Protein AF-A0A0F9LD50-F1 (afdb_monomer)

InterPro domains:
  IPR001753 Enoyl-CoA hydratase/isomerase-like domain [PF00378] (9-49)
  IPR029045 ClpP/crotonase-like domain superfamily [SSF52096] (1-49)

Structure (mmCIF, N/CA/C/O backbone):
data_AF-A0A0F9LD50-F1
#
_entry.id   AF-A0A0F9LD50-F1
#
loop_
_atom_site.group_PDB
_atom_site.id
_atom_site.type_symbol
_atom_site.label_atom_id
_atom_site.label_alt_id
_atom_site.label_comp_id
_atom_site.label_asym_id
_atom_site.label_entity_id
_atom_site.label_seq_id
_atom_site.pdbx_PDB_ins_code
_atom_site.Cartn_x
_atom_site.Cartn_y
_atom_site.Cartn_z
_atom_site.occupancy
_atom_site.B_iso_or_equiv
_atom_site.auth_seq_id
_atom_site.auth_comp_id
_atom_site.auth_asym_id
_atom_site.auth_atom_id
_atom_site.pdbx_PDB_model_num
ATOM 1 N N . MET A 1 1 ? -5.523 -0.020 -11.272 1.00 58.28 1 MET A N 1
ATOM 2 C CA . MET A 1 1 ? -6.316 -0.923 -10.410 1.00 58.28 1 MET A CA 1
ATOM 3 C C . MET A 1 1 ? -7.047 -0.067 -9.391 1.00 58.28 1 MET A C 1
ATOM 5 O O . MET A 1 1 ? -6.456 0.901 -8.929 1.00 58.28 1 MET A O 1
ATOM 9 N N . ASN A 1 2 ? -8.324 -0.346 -9.126 1.00 72.56 2 ASN A N 1
ATOM 10 C CA .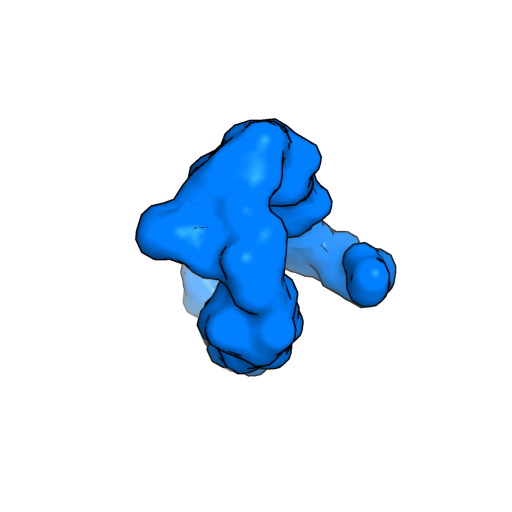 ASN A 1 2 ? -9.096 0.393 -8.127 1.00 72.56 2 ASN A CA 1
ATOM 11 C C . ASN A 1 2 ? -9.111 -0.451 -6.852 1.00 72.56 2 ASN A C 1
ATOM 13 O O . ASN A 1 2 ? -9.612 -1.572 -6.885 1.00 72.56 2 ASN A O 1
ATOM 17 N N . TYR A 1 3 ? -8.514 0.057 -5.782 1.00 85.81 3 TYR A N 1
ATOM 18 C CA . TYR A 1 3 ? -8.429 -0.634 -4.500 1.00 85.81 3 TYR A CA 1
ATOM 19 C C . TYR A 1 3 ? -9.348 0.053 -3.492 1.00 85.81 3 TYR A C 1
ATOM 21 O O . TYR A 1 3 ? -9.486 1.278 -3.516 1.00 85.81 3 TYR A O 1
ATOM 29 N N . ASP A 1 4 ? -9.966 -0.720 -2.602 1.00 84.69 4 ASP A N 1
ATOM 30 C CA . ASP A 1 4 ? -10.917 -0.178 -1.627 1.00 84.69 4 ASP A CA 1
ATOM 31 C C . ASP A 1 4 ? -10.227 0.319 -0.354 1.00 84.69 4 ASP A C 1
ATOM 33 O O . ASP A 1 4 ? -10.739 1.208 0.333 1.00 84.69 4 ASP A O 1
ATOM 37 N N . THR A 1 5 ? -9.084 -0.275 0.007 1.00 86.50 5 THR A N 1
ATOM 38 C CA . THR A 1 5 ? -8.418 -0.007 1.291 1.00 86.50 5 THR A CA 1
ATOM 39 C C . THR A 1 5 ? -7.021 0.584 1.166 1.00 86.50 5 THR A C 1
ATOM 41 O O . THR A 1 5 ? -6.482 1.084 2.160 1.00 86.50 5 THR A O 1
ATOM 44 N N . ILE A 1 6 ? -6.451 0.583 -0.037 1.00 90.19 6 ILE A N 1
ATOM 45 C CA . ILE A 1 6 ? -5.138 1.158 -0.332 1.00 90.19 6 ILE A CA 1
ATOM 46 C C . ILE A 1 6 ? -5.213 2.142 -1.503 1.00 90.19 6 ILE A C 1
ATOM 48 O O . ILE A 1 6 ? -6.126 2.112 -2.319 1.00 90.19 6 ILE A O 1
ATOM 52 N N . LEU A 1 7 ? -4.235 3.031 -1.583 1.00 90.12 7 LEU A N 1
ATOM 53 C CA . LEU A 1 7 ? -3.998 3.929 -2.703 1.00 90.12 7 LEU A CA 1
ATOM 54 C C . LEU A 1 7 ? -2.613 3.613 -3.250 1.00 90.12 7 LEU A C 1
ATOM 56 O O . LEU A 1 7 ? -1.658 3.536 -2.480 1.00 90.12 7 LEU A O 1
ATOM 60 N N . VAL A 1 8 ? -2.509 3.432 -4.561 1.00 88.06 8 VAL A N 1
ATOM 61 C CA . VAL A 1 8 ? -1.237 3.176 -5.238 1.00 88.06 8 VAL A CA 1
ATOM 62 C C . VAL A 1 8 ? -0.950 4.361 -6.145 1.00 88.06 8 VAL A C 1
ATOM 64 O O . VAL A 1 8 ? -1.733 4.664 -7.044 1.00 88.06 8 VAL A O 1
ATOM 67 N N . GLU A 1 9 ? 0.154 5.048 -5.883 1.00 87.75 9 GLU A N 1
ATOM 68 C CA . GLU A 1 9 ? 0.646 6.157 -6.690 1.00 87.75 9 GLU A CA 1
ATOM 69 C C . GLU A 1 9 ? 1.998 5.792 -7.292 1.00 87.75 9 GLU A C 1
ATOM 71 O O . GLU A 1 9 ? 2.924 5.401 -6.587 1.00 87.75 9 GLU A O 1
ATOM 76 N N . GLU A 1 10 ? 2.143 5.986 -8.595 1.00 84.56 10 GLU A N 1
ATOM 77 C CA . GLU A 1 10 ? 3.400 5.752 -9.297 1.00 84.56 10 GLU A CA 1
ATOM 78 C C . GLU A 1 10 ? 4.023 7.107 -9.642 1.00 84.56 10 GLU A C 1
ATOM 80 O O . GLU A 1 10 ? 3.491 7.870 -10.454 1.00 84.56 10 GLU A O 1
ATOM 85 N N . LYS A 1 11 ? 5.149 7.450 -9.009 1.00 83.12 11 LYS A N 1
ATOM 86 C CA . LYS A 1 11 ? 5.898 8.679 -9.304 1.00 83.12 11 LYS A CA 1
ATOM 87 C C . LYS A 1 11 ? 7.297 8.349 -9.795 1.00 83.12 11 LYS A C 1
ATOM 89 O O . LYS A 1 11 ? 8.193 8.020 -9.021 1.00 83.12 11 LYS A O 1
ATOM 94 N N . LYS A 1 12 ? 7.506 8.565 -11.098 1.00 80.94 12 LYS A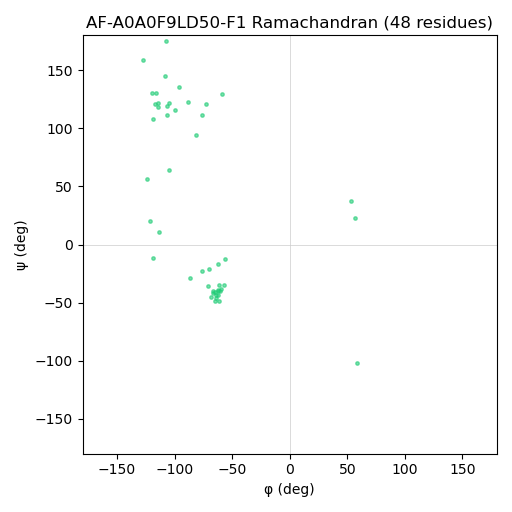 N 1
ATOM 95 C CA . LYS A 1 12 ? 8.761 8.287 -11.812 1.00 80.94 12 LYS A CA 1
ATOM 96 C C . LYS A 1 12 ? 9.145 6.812 -11.679 1.00 80.94 12 LYS A C 1
ATOM 98 O O . LYS A 1 12 ? 8.562 5.992 -12.367 1.00 80.94 12 LYS A O 1
ATOM 103 N N . ALA A 1 13 ? 10.096 6.514 -10.797 1.00 82.81 13 ALA A N 1
ATOM 104 C CA . ALA A 1 13 ? 10.600 5.173 -10.534 1.00 82.81 13 ALA A CA 1
ATOM 105 C C . ALA A 1 13 ? 10.260 4.675 -9.121 1.00 82.81 13 ALA A C 1
ATOM 107 O O . ALA A 1 13 ? 10.811 3.675 -8.684 1.00 82.81 13 ALA A O 1
ATOM 108 N N . ILE A 1 14 ? 9.392 5.390 -8.398 1.00 82.88 14 ILE A N 1
ATOM 109 C CA . ILE A 1 14 ? 8.979 5.052 -7.037 1.00 82.88 14 ILE A CA 1
ATOM 110 C C . ILE A 1 14 ? 7.478 4.765 -7.052 1.00 82.88 14 ILE A C 1
ATOM 112 O O . ILE A 1 14 ? 6.678 5.632 -7.412 1.00 82.88 14 ILE A O 1
ATOM 116 N N . GLY A 1 15 ? 7.111 3.554 -6.643 1.00 87.69 15 GLY A N 1
ATOM 117 C CA . GLY A 1 15 ? 5.740 3.189 -6.307 1.00 87.69 15 GLY A CA 1
ATOM 118 C C . GLY A 1 15 ? 5.466 3.485 -4.836 1.00 87.69 15 GLY A C 1
ATOM 119 O O . GLY A 1 15 ? 6.158 2.973 -3.960 1.00 87.69 15 GLY A O 1
ATOM 120 N N . THR A 1 16 ? 4.462 4.305 -4.557 1.00 88.06 16 THR A N 1
ATOM 121 C CA . THR A 1 16 ? 4.004 4.616 -3.203 1.00 88.06 16 THR A CA 1
ATOM 122 C C . THR A 1 16 ? 2.680 3.911 -2.961 1.00 88.06 16 THR A C 1
ATOM 124 O O . THR A 1 16 ? 1.691 4.203 -3.631 1.00 88.06 16 THR A O 1
ATOM 127 N N . ILE A 1 17 ? 2.641 3.020 -1.970 1.00 89.56 17 ILE A N 1
ATOM 128 C CA . ILE A 1 17 ? 1.397 2.407 -1.501 1.00 89.56 17 ILE A CA 1
ATOM 129 C C . ILE A 1 17 ? 1.005 3.043 -0.168 1.00 89.56 17 ILE A C 1
ATOM 131 O O . ILE A 1 17 ? 1.758 2.999 0.803 1.00 89.56 17 ILE A O 1
ATOM 135 N N . THR A 1 18 ? -0.191 3.621 -0.113 1.00 90.38 18 THR A N 1
ATOM 136 C CA . THR A 1 18 ? -0.753 4.256 1.081 1.00 90.38 18 THR A CA 1
ATOM 137 C C . THR A 1 18 ? -1.973 3.480 1.551 1.00 90.38 18 THR A C 1
ATOM 139 O O . THR A 1 18 ? -2.951 3.352 0.824 1.00 90.38 18 THR A O 1
ATOM 142 N N . ILE A 1 19 ? -1.965 2.996 2.791 1.00 90.44 19 ILE A N 1
ATOM 143 C CA . ILE A 1 19 ? -3.145 2.356 3.385 1.00 90.44 19 ILE A CA 1
ATOM 144 C C . ILE A 1 19 ? -4.135 3.454 3.782 1.00 90.44 19 ILE A C 1
ATOM 146 O O . ILE A 1 19 ? -3.880 4.215 4.715 1.00 90.44 19 ILE A O 1
ATOM 150 N N . ASN A 1 20 ? -5.272 3.536 3.092 1.00 84.94 20 ASN A N 1
ATOM 151 C CA . ASN A 1 20 ? -6.280 4.571 3.308 1.00 84.94 20 ASN A CA 1
ATOM 152 C C . ASN A 1 20 ? -7.489 4.010 4.063 1.00 84.94 20 ASN A C 1
ATOM 154 O O . ASN A 1 20 ? -8.610 3.954 3.555 1.00 84.94 20 ASN A O 1
ATOM 158 N N . ARG A 1 21 ? -7.262 3.579 5.311 1.00 84.50 21 ARG A N 1
ATOM 159 C CA . ARG A 1 21 ? -8.303 2.971 6.155 1.00 84.50 21 ARG A CA 1
ATOM 160 C C . ARG A 1 21 ? -8.470 3.700 7.501 1.00 84.50 21 ARG A C 1
ATOM 162 O O . ARG A 1 21 ? -8.432 3.063 8.562 1.00 84.50 21 ARG A O 1
ATOM 169 N N . PRO A 1 22 ? -8.738 5.024 7.492 1.00 85.12 22 PRO A N 1
ATOM 170 C CA . PRO A 1 22 ? -8.734 5.860 8.697 1.00 85.12 22 PRO A CA 1
ATOM 171 C C . PRO A 1 22 ? -9.770 5.419 9.739 1.00 85.12 22 PRO A C 1
ATOM 173 O O . PRO A 1 22 ? -9.491 5.416 10.935 1.00 85.12 22 PRO A O 1
ATOM 176 N N . LYS A 1 23 ? -10.942 4.932 9.300 1.00 83.06 23 LYS A N 1
ATOM 177 C CA . LYS A 1 23 ? -12.014 4.432 10.188 1.00 83.06 23 LYS A CA 1
ATOM 178 C C . LYS A 1 23 ? -11.615 3.216 11.032 1.00 83.06 23 LYS A C 1
ATOM 180 O O . LYS A 1 23 ? -12.328 2.857 11.965 1.00 83.06 23 LYS A O 1
ATOM 185 N N . LYS A 1 24 ? -10.529 2.531 10.674 1.00 85.81 24 LYS A N 1
ATOM 186 C CA . LYS A 1 24 ? -10.033 1.331 11.359 1.00 85.81 24 LYS A CA 1
ATOM 187 C C . LYS A 1 24 ? -8.605 1.523 11.865 1.00 85.81 24 LYS A C 1
ATOM 189 O O . LYS A 1 24 ? -7.927 0.529 12.085 1.00 85.81 24 LYS A O 1
ATOM 194 N N . LEU A 1 25 ? -8.153 2.774 12.022 1.00 82.62 25 LEU A N 1
ATOM 195 C CA . LEU A 1 25 ? -6.786 3.110 12.441 1.00 82.62 25 LEU A CA 1
ATOM 196 C C . LEU A 1 25 ? -5.721 2.426 11.570 1.00 82.62 25 LEU A C 1
ATOM 198 O O . LEU A 1 25 ? -4.711 1.948 12.075 1.00 82.62 25 LEU A O 1
ATOM 202 N N . ASN A 1 26 ? -5.980 2.316 10.263 1.00 80.00 26 ASN A N 1
ATOM 203 C CA . ASN A 1 26 ? -5.110 1.620 9.311 1.00 80.00 26 ASN A CA 1
ATOM 204 C C . ASN A 1 26 ? -4.823 0.151 9.672 1.00 80.00 26 ASN A C 1
ATOM 206 O O . ASN A 1 26 ? -3.848 -0.426 9.199 1.00 80.00 26 ASN A O 1
ATOM 210 N N . ALA A 1 27 ? -5.688 -0.480 10.477 1.00 85.38 27 ALA A N 1
ATOM 211 C CA . ALA A 1 27 ? -5.574 -1.895 10.785 1.00 85.38 27 ALA A CA 1
ATOM 212 C C . ALA A 1 27 ? -5.630 -2.726 9.498 1.00 85.38 27 ALA A C 1
ATOM 214 O O . ALA A 1 27 ? -6.556 -2.583 8.688 1.00 85.38 27 ALA A O 1
ATOM 215 N N . LEU A 1 28 ? -4.660 -3.623 9.357 1.00 86.75 28 LEU A N 1
ATOM 216 C CA . LEU A 1 28 ? -4.569 -4.572 8.257 1.00 86.75 28 LEU A CA 1
ATOM 217 C C . LEU A 1 28 ? -5.640 -5.649 8.447 1.00 86.75 28 LEU A C 1
ATOM 219 O O . LEU A 1 28 ? -5.677 -6.324 9.476 1.00 86.75 28 LEU A O 1
ATOM 223 N N . ASN A 1 29 ? -6.538 -5.801 7.474 1.00 86.06 29 ASN A N 1
ATOM 224 C CA . ASN A 1 29 ? -7.406 -6.973 7.390 1.00 86.06 29 ASN A CA 1
ATOM 225 C C . ASN A 1 29 ? -6.958 -7.866 6.224 1.00 86.06 29 ASN A C 1
ATOM 227 O O . ASN A 1 29 ? -6.069 -7.515 5.451 1.00 86.06 29 ASN A O 1
ATOM 231 N N . ARG A 1 30 ? -7.592 -9.033 6.089 1.00 88.88 30 ARG A N 1
ATOM 232 C CA . ARG A 1 30 ? -7.266 -9.990 5.023 1.00 88.88 30 ARG A CA 1
ATOM 233 C C . ARG A 1 30 ? -7.390 -9.379 3.620 1.00 88.88 30 ARG A C 1
ATOM 235 O O . ARG A 1 30 ? -6.580 -9.693 2.762 1.00 88.88 30 ARG A O 1
ATOM 242 N N . GLN A 1 31 ? -8.350 -8.474 3.423 1.00 87.69 31 GLN A N 1
ATOM 243 C CA . GLN A 1 31 ? -8.522 -7.735 2.173 1.00 87.69 31 GLN A CA 1
ATOM 244 C C . GLN A 1 31 ? -7.368 -6.752 1.929 1.00 87.69 31 GLN A C 1
ATOM 246 O O . GLN A 1 31 ? -6.811 -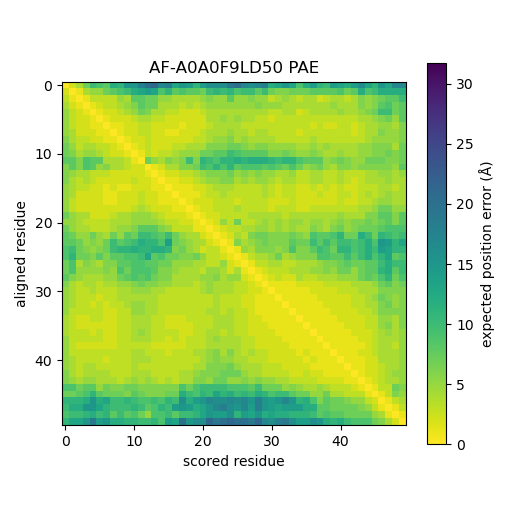6.762 0.844 1.00 87.69 31 GLN A O 1
ATOM 251 N N . THR A 1 32 ? -6.942 -5.974 2.932 1.00 88.44 32 THR A N 1
ATOM 252 C CA . THR A 1 32 ? -5.805 -5.042 2.805 1.00 88.44 32 THR A CA 1
ATOM 253 C C . THR A 1 32 ? -4.528 -5.790 2.450 1.00 88.44 32 THR A C 1
ATOM 255 O O . THR A 1 32 ? -3.744 -5.310 1.647 1.00 88.44 32 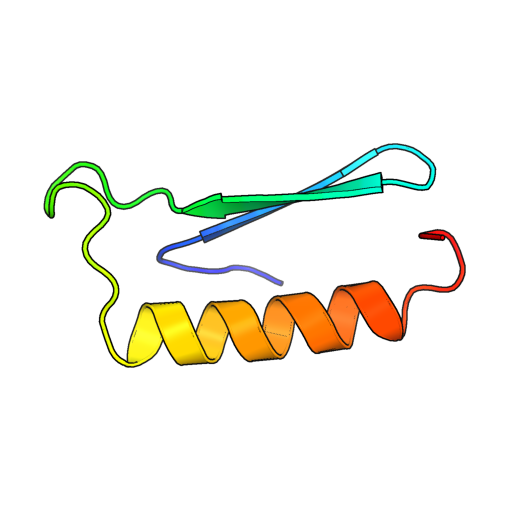THR A O 1
ATOM 258 N N . ILE A 1 33 ? -4.316 -6.970 3.043 1.00 89.62 33 ILE A N 1
ATOM 259 C CA . ILE A 1 33 ? -3.149 -7.812 2.754 1.00 89.62 33 ILE A CA 1
ATOM 260 C C . ILE A 1 33 ? -3.198 -8.343 1.317 1.00 89.62 33 ILE A C 1
ATOM 262 O O . ILE A 1 33 ? -2.170 -8.333 0.648 1.00 89.62 33 ILE A O 1
ATOM 266 N N . GLN A 1 34 ? -4.369 -8.770 0.836 1.00 91.00 34 GLN A N 1
ATOM 267 C CA . GLN A 1 34 ? -4.528 -9.211 -0.551 1.00 91.00 34 GLN A CA 1
ATOM 268 C C . GLN A 1 34 ? -4.292 -8.056 -1.529 1.00 91.00 34 GLN A C 1
ATOM 270 O O . GLN A 1 34 ? -3.481 -8.184 -2.434 1.00 91.00 34 GLN A O 1
ATOM 275 N N . GLU A 1 35 ? -4.922 -6.903 -1.291 1.00 90.25 35 GLU A N 1
ATOM 276 C CA . GLU A 1 35 ? -4.740 -5.708 -2.121 1.00 90.25 35 GLU A CA 1
ATOM 277 C C . GLU A 1 35 ? -3.277 -5.243 -2.127 1.00 90.25 35 GLU A C 1
ATOM 279 O O . GLU A 1 35 ? -2.766 -4.836 -3.164 1.00 90.25 35 GLU A O 1
ATOM 284 N N . LEU A 1 36 ? -2.582 -5.333 -0.986 1.00 90.06 36 LEU A N 1
ATOM 285 C CA . LEU A 1 36 ? -1.149 -5.051 -0.905 1.00 90.06 36 LEU A CA 1
ATOM 286 C C . LEU A 1 36 ? -0.331 -6.019 -1.759 1.00 90.06 36 LEU A C 1
ATOM 288 O O . LEU A 1 36 ? 0.585 -5.575 -2.441 1.00 90.06 36 LEU A O 1
ATOM 292 N N . HIS A 1 37 ? -0.643 -7.315 -1.723 1.00 91.19 37 HIS A N 1
ATOM 293 C CA . HIS A 1 37 ?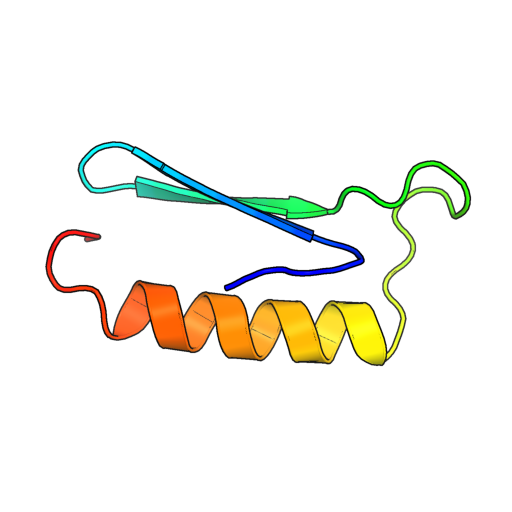 0.058 -8.319 -2.521 1.00 91.19 37 HIS A CA 1
ATOM 294 C C . HIS A 1 37 ? -0.101 -8.049 -4.021 1.00 91.19 37 HIS A C 1
ATOM 296 O O . HIS A 1 37 ? 0.899 -7.948 -4.728 1.00 91.19 37 HIS A O 1
ATOM 302 N N . ASP A 1 38 ? -1.336 -7.817 -4.466 1.00 90.19 38 ASP A N 1
ATOM 303 C CA . ASP A 1 38 ? -1.647 -7.505 -5.862 1.00 90.19 38 ASP A CA 1
ATOM 304 C C . ASP A 1 38 ? -0.971 -6.186 -6.296 1.00 90.19 38 ASP A C 1
ATOM 306 O O . ASP A 1 38 ? -0.430 -6.079 -7.397 1.00 90.19 38 ASP A O 1
ATOM 310 N N . ALA A 1 39 ? -0.944 -5.181 -5.410 1.00 88.81 39 ALA A N 1
ATOM 311 C CA . ALA A 1 39 ? -0.250 -3.921 -5.657 1.00 88.81 39 ALA A CA 1
ATOM 312 C C . ALA A 1 39 ? 1.268 -4.099 -5.767 1.00 88.81 39 ALA A C 1
ATOM 314 O O . ALA A 1 39 ? 1.880 -3.483 -6.636 1.00 88.81 39 ALA A O 1
ATOM 315 N N . PHE A 1 40 ? 1.883 -4.936 -4.929 1.00 88.00 40 PHE A N 1
ATOM 316 C CA . PHE A 1 40 ? 3.309 -5.240 -5.041 1.00 88.00 40 PHE A CA 1
ATOM 317 C C . PHE A 1 40 ? 3.634 -5.955 -6.351 1.00 88.00 40 PHE A C 1
ATOM 319 O O . PHE A 1 40 ? 4.559 -5.531 -7.035 1.00 88.00 40 PHE A O 1
ATOM 326 N N . GLU A 1 41 ? 2.854 -6.962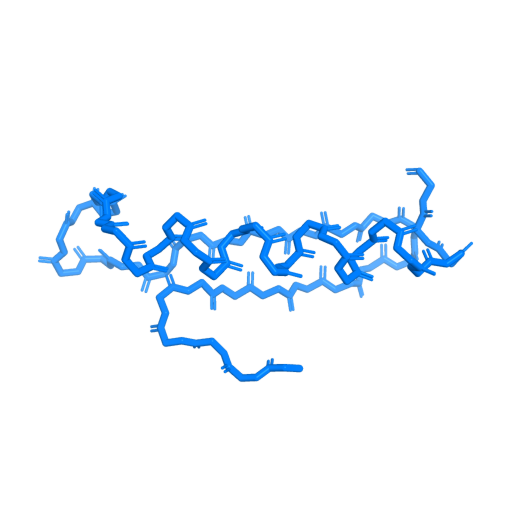 -6.742 1.00 89.44 41 GLU A N 1
ATOM 327 C CA . GLU A 1 41 ? 3.057 -7.694 -7.999 1.00 89.44 41 GLU A CA 1
ATOM 328 C C . GLU A 1 41 ? 2.902 -6.773 -9.224 1.0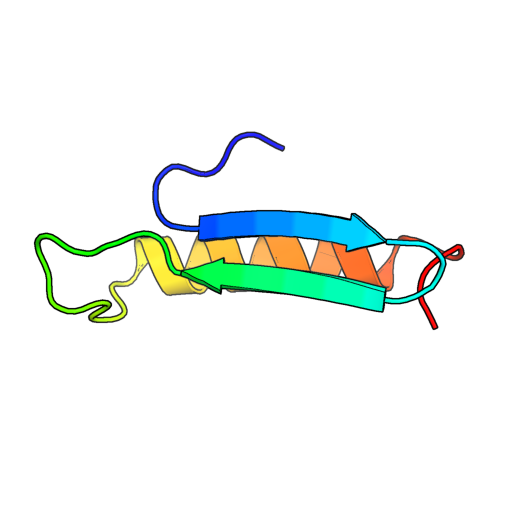0 89.44 41 GLU A C 1
ATOM 330 O O . GLU A 1 41 ? 3.693 -6.823 -10.174 1.00 89.44 41 GLU A O 1
ATOM 335 N N . ALA A 1 42 ? 1.927 -5.860 -9.179 1.00 85.62 42 ALA A N 1
ATOM 336 C CA . ALA A 1 42 ? 1.731 -4.853 -10.217 1.00 85.62 42 ALA A CA 1
ATOM 337 C C . ALA A 1 42 ? 2.920 -3.882 -10.320 1.00 85.62 42 ALA A C 1
ATOM 339 O O . ALA A 1 42 ? 3.363 -3.573 -11.429 1.00 85.62 42 ALA A O 1
ATOM 340 N N . LEU A 1 43 ? 3.454 -3.419 -9.184 1.00 84.69 43 LEU A N 1
ATOM 341 C CA . LEU A 1 43 ? 4.612 -2.521 -9.145 1.00 84.69 43 LEU A CA 1
ATOM 342 C C . LEU A 1 43 ? 5.914 -3.237 -9.536 1.00 84.69 43 LEU A C 1
ATOM 344 O O . LEU A 1 43 ? 6.74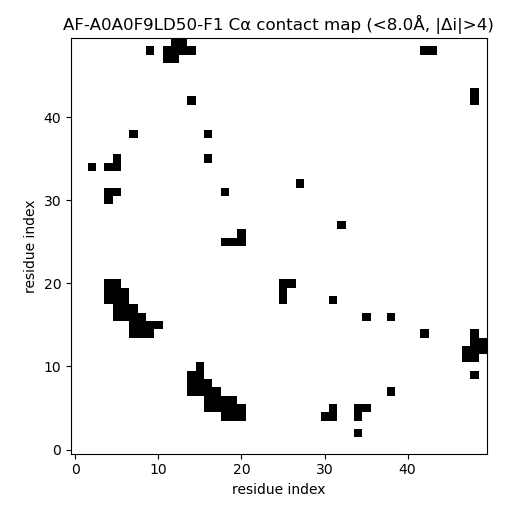2 -2.634 -10.210 1.00 84.69 43 LEU A O 1
ATOM 348 N N . GLU A 1 44 ? 6.081 -4.511 -9.176 1.00 83.81 44 GLU A N 1
ATOM 349 C CA . GLU A 1 44 ? 7.234 -5.343 -9.554 1.00 83.81 44 GLU A CA 1
ATOM 350 C C . GLU A 1 44 ? 7.259 -5.622 -11.063 1.00 83.81 44 GLU A C 1
ATOM 352 O O . GLU A 1 44 ? 8.305 -5.557 -11.711 1.00 83.81 44 GLU A O 1
ATOM 357 N N . THR A 1 45 ? 6.089 -5.865 -11.656 1.00 81.50 45 THR A N 1
ATOM 358 C CA . THR A 1 45 ? 5.956 -6.055 -13.108 1.00 81.50 45 THR A CA 1
ATOM 359 C C . THR A 1 45 ? 6.196 -4.749 -13.880 1.00 81.50 45 THR A C 1
ATOM 361 O O . THR A 1 45 ? 6.537 -4.758 -15.071 1.00 81.50 45 THR A O 1
ATOM 364 N N . ASN A 1 46 ? 6.048 -3.599 -13.217 1.00 77.75 46 ASN A N 1
ATOM 365 C CA . ASN A 1 46 ? 6.205 -2.293 -13.831 1.00 77.75 46 ASN A CA 1
ATOM 366 C C . ASN A 1 46 ? 7.687 -1.895 -13.937 1.00 77.75 46 ASN A C 1
ATOM 368 O O . ASN A 1 46 ? 8.257 -1.273 -13.048 1.00 77.75 46 ASN A O 1
ATOM 372 N N . LYS A 1 47 ? 8.295 -2.179 -15.097 1.00 68.75 47 LYS A N 1
ATOM 373 C CA . LYS A 1 47 ? 9.702 -1.854 -15.431 1.00 68.75 47 LYS A CA 1
ATOM 374 C C . LYS A 1 47 ? 10.083 -0.370 -15.307 1.00 68.75 47 LYS A C 1
ATOM 376 O O . LYS A 1 47 ? 11.268 -0.048 -15.410 1.00 68.75 47 LYS A O 1
ATOM 381 N N . ALA A 1 48 ? 9.112 0.536 -15.175 1.00 69.19 48 ALA A N 1
ATOM 382 C CA . ALA A 1 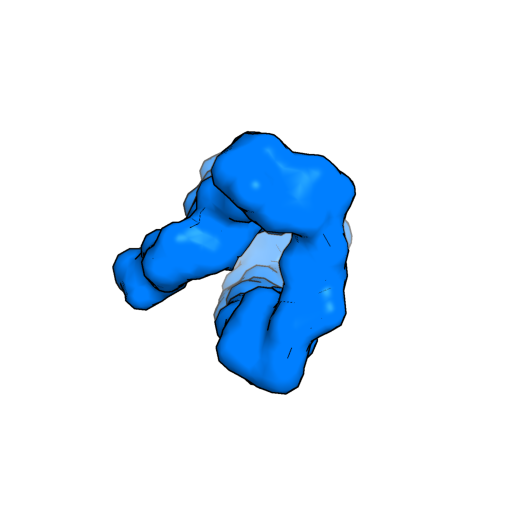48 ? 9.376 1.950 -14.923 1.00 69.19 48 ALA A CA 1
ATOM 383 C C . ALA A 1 48 ? 9.781 2.221 -13.463 1.00 69.19 48 ALA A C 1
ATOM 385 O O . ALA A 1 48 ? 10.448 3.222 -13.199 1.00 69.19 48 ALA A O 1
ATOM 386 N N . ILE A 1 49 ? 9.410 1.329 -12.541 1.00 68.81 49 ILE A N 1
ATOM 387 C CA . ILE A 1 49 ? 9.682 1.393 -11.104 1.00 68.81 49 ILE A CA 1
ATOM 388 C C . ILE A 1 49 ? 10.934 0.554 -10.809 1.00 68.81 49 ILE A C 1
ATOM 390 O O . ILE A 1 49 ? 11.116 -0.510 -11.400 1.00 68.81 49 ILE A O 1
ATOM 394 N N . LYS A 1 50 ? 11.854 1.082 -9.991 1.00 58.44 50 LYS A N 1
ATOM 395 C CA . LYS A 1 50 ? 13.195 0.515 -9.754 1.00 58.44 50 LYS A CA 1
ATOM 396 C C . LYS A 1 50 ? 13.450 0.195 -8.292 1.00 58.44 50 LYS A C 1
ATOM 398 O O . LYS A 1 50 ? 12.981 0.975 -7.436 1.00 58.44 50 LYS A O 1
#

Sequence (50 aa):
MNYDTILVEEKKAIGTITINRPKKLNALNRQTIQELHDAFEALETNKAIK

Secondary structure (DSSP, 8-state):
---SSEEEEEETTEEEEEE--GGGTT---HHHHHHHHHHHHHHHH-TT--

Mean predicted aligned error: 5.0 Å

Organism: NCBI:txid412755

Radius of gyration: 11.22 Å; Cα contacts (8 Å, |Δi|>4): 50; chains: 1; bounding box: 25×19×28 Å

Solvent-accessible surface area (backbone atoms only — not comparable to full-atom values): 3126 Å² total; per-residue (Å²): 135,92,60,90,42,46,44,82,46,79,56,82,40,46,74,46,78,43,75,62,32,74,96,58,76,54,62,83,45,77,64,47,53,50,54,49,51,56,48,48,54,53,48,69,71,33,82,66,40,115

Nearest PDB structures (foldseek):
  4fjw-assembly1_D  TM=9.991E-01  e=1.171E-03  Mycobacterium tuberculosis
  3q0g-assembly2_D  TM=9.945E-01  e=2.430E-03  Mycobacterium tuberculosis H37Rv
  3pzk-assembly1_A  TM=9.931E-01  e=2.596E-03  Mycobacterium tuberculosis
  3q0g-assembly1_A  TM=9.885E-01  e=3.617E-03  Mycobacterium tuberculosis H37Rv
  3h81-assembly1_A  TM=9.953E-01  e=4.131E-03  Mycobacterium tuberculosis

pLDDT: mean 84.02, std 7.56, range [58.28, 91.19]

Foldseek 3Di:
DDADQWDWDDDQQDIDIGGRDVVVVSDDDPSNVVVVVVSVVVSVVPPRHD